Protein AF-A0A0B2UHI7-F1 (afdb_monomer)

Radius of gyration: 27.24 Å; Cα contacts (8 Å, |Δi|>4): 27; chains: 1; bounding box: 54×31×88 Å

Solvent-accessible surface area (backbone atoms only — not comparable to full-atom values): 7573 Å² total; per-residue (Å²): 141,83,84,82,78,79,71,81,76,79,74,74,70,80,82,72,88,50,65,69,59,52,51,52,53,52,52,44,53,52,52,51,51,50,52,51,53,52,72,68,37,87,85,60,85,72,80,65,60,66,63,54,52,52,45,53,51,50,55,50,52,46,64,74,69,50,78,90,67,88,73,56,68,69,58,56,49,42,48,72,70,72,44,63,71,67,59,55,53,51,54,52,51,51,53,51,51,55,51,51,55,51,50,51,52,52,52,51,52,51,51,54,52,53,48,54,51,54,60,55,77,72,109

Mean predicted aligned error: 11.64 Å

Sequence (123 aa):
MKTEGGGAVVKFFNEVDTSDVESICLVIASKLESLANTCENRNEMAFPADTVKDTIELCSKLKERTPHHKIPTKYIQHIRDNKESSSYFNASQDALKNEEDRIITKRKMFATFRSMIKDMDAL

pLDDT: mean 81.59, std 18.3, range [29.0, 96.19]

Secondary structure (DSSP, 8-state):
------------------HHHHHHHHHHHHHHHHHHHHHH-TT--S--HHHHHHHHHHHHHHHHHS------HHHHHHHHTT--HHHHHHHHHHHHHHHHHHHHHHHHHHHHHHHHHHHHHT-

Foldseek 3Di:
DDDPPPPPPPPPDDPDPCVVLVVLVVVLVVLVVVQVVLVVPPVNPDRPVVSVVVSVVSVVVSVVPDPPDDDDPVLVVCVVVVHDSVVVVVVVVVVVVVVVVVVVVVVVVVVVVVVVVVVVVVD

Nearest PDB structures (foldseek):
  4m1p-assembly1_A  TM=5.252E-01  e=2.857E+00  Geobacillus thermodenitrificans NG80-2
  7emf-assembly1_G  TM=3.663E-01  e=4.584E+00  Homo s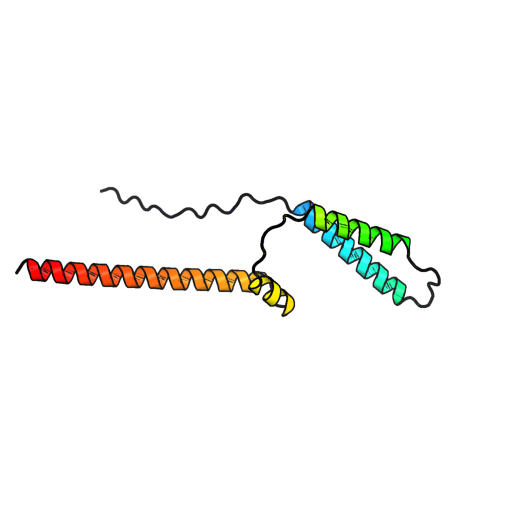apiens

Structure (mmCIF, N/CA/C/O backbone):
data_AF-A0A0B2UHI7-F1
#
_entry.id   AF-A0A0B2UHI7-F1
#
loop_
_atom_site.group_PDB
_atom_site.id
_atom_site.type_symbol
_atom_site.label_atom_id
_atom_site.label_alt_id
_atom_site.label_comp_id
_atom_site.label_asym_id
_atom_site.label_entity_id
_atom_site.label_seq_id
_atom_site.pdbx_PDB_ins_code
_atom_site.Cartn_x
_atom_site.Cartn_y
_atom_site.Cartn_z
_atom_site.occupancy
_atom_site.B_iso_or_equiv
_atom_site.auth_seq_id
_atom_site.auth_comp_id
_atom_site.auth_asym_id
_atom_site.auth_atom_id
_atom_site.pdbx_PDB_model_num
ATOM 1 N N . MET A 1 1 ? 15.039 23.274 -40.195 1.00 34.91 1 MET A N 1
ATOM 2 C CA . MET A 1 1 ? 15.374 22.367 -39.076 1.00 34.91 1 MET A CA 1
ATOM 3 C C . MET A 1 1 ? 14.216 22.388 -38.093 1.00 34.91 1 MET A C 1
ATOM 5 O O . MET A 1 1 ? 13.984 23.419 -37.483 1.00 34.91 1 MET A O 1
ATOM 9 N N . LYS A 1 2 ? 13.440 21.305 -38.010 1.00 35.03 2 LYS A N 1
ATOM 10 C CA . LYS A 1 2 ? 12.409 21.116 -36.984 1.00 35.03 2 LYS A CA 1
ATOM 11 C C . LYS A 1 2 ? 12.761 19.838 -36.240 1.00 35.03 2 LYS A C 1
ATOM 13 O O . LYS A 1 2 ? 12.612 18.752 -36.785 1.00 35.03 2 LYS A O 1
ATOM 18 N N . THR A 1 3 ? 13.297 19.976 -35.038 1.00 36.06 3 THR A N 1
ATOM 19 C CA . THR A 1 3 ? 13.394 18.879 -34.077 1.00 36.06 3 THR A CA 1
ATOM 20 C C . THR A 1 3 ? 12.206 19.020 -33.144 1.00 36.06 3 THR A C 1
ATOM 22 O O . THR A 1 3 ? 12.264 19.743 -32.152 1.00 36.06 3 THR A O 1
ATOM 25 N N . GLU A 1 4 ? 11.099 18.379 -33.507 1.00 36.88 4 GLU A N 1
ATOM 26 C CA . GLU A 1 4 ? 9.975 18.169 -32.601 1.00 36.88 4 GLU A CA 1
ATOM 27 C C . GLU A 1 4 ? 10.402 17.112 -31.578 1.00 36.88 4 GLU A C 1
ATOM 29 O O . GLU A 1 4 ? 10.281 15.906 -31.786 1.00 36.88 4 GLU A O 1
ATOM 34 N N . GLY A 1 5 ? 10.994 17.584 -30.480 1.00 35.53 5 GLY A N 1
ATOM 35 C CA . GLY A 1 5 ? 11.190 16.805 -29.267 1.00 35.53 5 GLY A CA 1
ATOM 36 C C . GLY A 1 5 ? 9.836 16.567 -28.614 1.00 35.53 5 GLY A C 1
ATOM 37 O O . GLY A 1 5 ? 9.434 17.309 -27.723 1.00 35.53 5 GLY A O 1
ATOM 38 N N . GLY A 1 6 ? 9.121 15.547 -29.083 1.00 29.00 6 GLY A N 1
ATOM 39 C CA . GLY A 1 6 ? 7.940 15.011 -28.418 1.00 29.00 6 GLY A CA 1
ATOM 40 C C . GLY A 1 6 ? 8.350 14.297 -27.136 1.00 29.00 6 GLY A C 1
ATOM 41 O O . GLY A 1 6 ? 8.404 13.071 -27.098 1.00 29.00 6 GLY A O 1
ATOM 42 N N . GLY A 1 7 ? 8.674 15.063 -26.093 1.00 31.45 7 GLY A N 1
ATOM 43 C CA . GLY A 1 7 ? 8.674 14.549 -24.733 1.00 31.45 7 GLY A CA 1
ATOM 44 C C . GLY A 1 7 ? 7.256 14.091 -24.429 1.00 31.45 7 GLY A C 1
ATOM 45 O O . GLY A 1 7 ? 6.331 14.902 -24.440 1.00 31.45 7 GLY A O 1
ATOM 46 N N . ALA A 1 8 ? 7.065 12.787 -24.233 1.00 35.78 8 ALA A N 1
ATOM 47 C CA . ALA A 1 8 ? 5.800 12.256 -23.762 1.00 35.78 8 ALA A CA 1
ATOM 48 C C . ALA A 1 8 ? 5.531 12.885 -22.392 1.00 35.78 8 ALA A C 1
ATOM 50 O O . ALA A 1 8 ? 6.119 12.492 -21.387 1.00 35.78 8 ALA A O 1
ATOM 51 N N . VAL A 1 9 ? 4.686 13.915 -22.369 1.00 37.12 9 VAL A N 1
ATOM 52 C CA . VAL A 1 9 ? 4.157 14.482 -21.135 1.00 37.12 9 VAL A CA 1
ATOM 53 C C . VAL A 1 9 ? 3.376 13.354 -20.479 1.00 37.12 9 VAL A C 1
ATOM 55 O O . VAL A 1 9 ? 2.283 12.999 -20.926 1.00 37.12 9 VAL A O 1
ATOM 58 N N . VAL A 1 10 ? 3.975 12.747 -19.456 1.00 39.56 10 VAL A N 1
ATOM 59 C CA . VAL A 1 10 ? 3.282 11.844 -18.546 1.00 39.56 10 VAL A CA 1
ATOM 60 C C . VAL A 1 10 ? 2.181 12.685 -17.916 1.00 39.56 10 VAL A C 1
ATOM 62 O O . VAL A 1 10 ? 2.433 13.514 -17.045 1.00 39.56 10 VAL A O 1
ATOM 65 N N . LYS A 1 11 ? 0.957 12.546 -18.432 1.00 35.78 11 LYS A N 1
ATOM 66 C CA . LYS A 1 11 ? -0.233 13.090 -17.788 1.00 35.78 11 LYS A CA 1
ATOM 67 C C . LYS A 1 11 ? -0.370 12.337 -16.473 1.00 35.78 11 LYS A C 1
ATOM 69 O O . LYS A 1 11 ? -0.831 11.197 -16.469 1.00 35.78 11 LYS A O 1
ATOM 74 N N . PHE A 1 12 ? 0.086 12.946 -15.383 1.00 41.31 12 PHE A N 1
ATOM 75 C CA . PHE A 1 12 ? -0.298 12.499 -14.055 1.00 41.31 12 PHE A CA 1
ATOM 76 C C . PHE A 1 12 ? -1.827 12.510 -14.018 1.00 41.31 12 PHE A C 1
ATOM 78 O O . PHE A 1 12 ? -2.467 13.473 -14.444 1.00 41.31 12 PHE A O 1
ATOM 85 N N . PHE A 1 13 ? -2.380 11.351 -13.677 1.00 45.75 13 PHE A N 1
ATOM 86 C CA . PHE A 1 13 ? -3.808 11.080 -13.636 1.00 45.75 13 PHE A CA 1
ATOM 87 C C . PHE A 1 13 ? -4.525 12.186 -12.855 1.00 45.75 13 PHE A C 1
ATOM 89 O O . PHE A 1 13 ? -3.968 12.695 -11.887 1.00 45.75 13 PHE A O 1
ATOM 96 N N . ASN A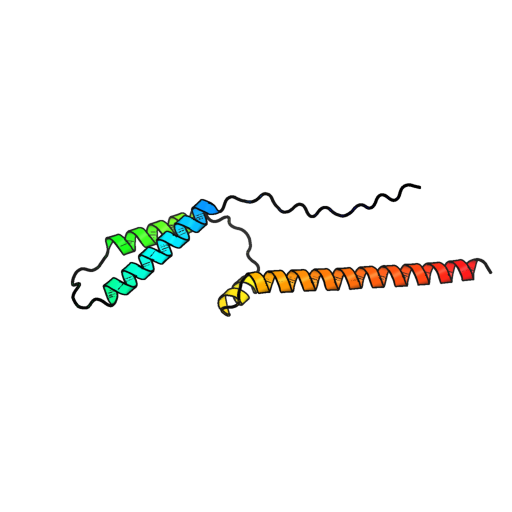 1 14 ? -5.743 12.544 -13.281 1.00 46.59 14 ASN A N 1
ATOM 97 C CA . ASN A 1 14 ? -6.638 13.388 -12.488 1.00 46.59 14 ASN A CA 1
ATOM 98 C C . ASN A 1 14 ? -6.606 12.884 -11.041 1.00 46.59 14 ASN A C 1
ATOM 100 O O . ASN A 1 14 ? -6.923 11.713 -10.817 1.00 46.59 14 ASN A O 1
ATOM 104 N N . GLU A 1 15 ? -6.181 13.732 -10.102 1.00 52.28 15 GLU A N 1
ATOM 105 C CA . GLU A 1 15 ? -6.232 13.415 -8.679 1.00 52.28 15 GLU A CA 1
ATOM 106 C C . GLU A 1 15 ? -7.677 13.049 -8.347 1.00 52.28 15 GLU A C 1
ATOM 108 O O . GLU A 1 15 ? -8.597 13.858 -8.471 1.00 52.28 15 GLU A O 1
ATOM 113 N N . VAL A 1 16 ? -7.891 11.776 -8.029 1.00 64.25 16 VAL A N 1
ATOM 114 C CA . VAL A 1 16 ? -9.161 11.326 -7.479 1.00 64.25 16 VAL A CA 1
ATOM 115 C C . VAL A 1 16 ? -9.144 11.795 -6.034 1.00 64.25 16 VAL A C 1
ATOM 117 O O . VAL A 1 16 ? -8.241 11.419 -5.294 1.00 64.25 16 VAL A O 1
ATOM 120 N N . ASP A 1 17 ? -10.100 12.636 -5.653 1.00 69.12 17 ASP A N 1
ATOM 121 C CA . ASP A 1 17 ? -10.246 13.082 -4.270 1.00 69.12 17 ASP A CA 1
ATOM 122 C C . ASP A 1 17 ? -10.490 11.864 -3.362 1.00 69.12 17 ASP A C 1
ATOM 124 O O . ASP A 1 17 ? -11.528 11.202 -3.443 1.00 69.12 17 ASP A O 1
ATOM 128 N N . THR A 1 18 ? -9.493 11.537 -2.538 1.00 76.81 18 THR A N 1
ATOM 129 C CA . THR A 1 18 ? -9.524 10.440 -1.562 1.00 76.81 18 THR A CA 1
ATOM 130 C C . THR A 1 18 ? -9.715 10.930 -0.130 1.00 76.81 18 THR A C 1
ATOM 132 O O . THR A 1 18 ? -9.669 10.116 0.792 1.00 76.81 18 THR A O 1
ATOM 135 N N . SER A 1 19 ? -9.972 12.226 0.083 1.00 81.69 19 SER A N 1
ATOM 136 C CA . SER A 1 19 ? -10.041 12.826 1.424 1.00 81.69 19 SER A CA 1
ATOM 137 C C . SER A 1 19 ? -11.105 12.179 2.323 1.00 81.69 19 SER A C 1
ATOM 139 O O . SER A 1 19 ? -10.845 11.898 3.494 1.00 81.69 19 SER A O 1
ATOM 141 N N . ASP A 1 20 ? -12.279 11.859 1.768 1.00 82.69 20 ASP A N 1
ATOM 142 C CA . ASP A 1 20 ? -13.369 11.152 2.465 1.00 82.69 20 ASP A CA 1
ATOM 143 C C . ASP A 1 20 ? -12.936 9.742 2.910 1.00 82.69 20 ASP A C 1
ATOM 145 O O . ASP A 1 20 ? -13.166 9.324 4.045 1.00 82.69 20 ASP A O 1
ATOM 149 N N . VAL A 1 21 ? -12.227 9.021 2.036 1.00 86.12 21 VAL A N 1
ATOM 150 C CA . VAL A 1 21 ? -11.731 7.660 2.299 1.00 86.12 21 VAL A CA 1
ATOM 151 C C . VAL A 1 21 ? -10.667 7.674 3.398 1.00 86.12 21 VAL A C 1
ATOM 153 O O . VAL A 1 21 ? -10.714 6.855 4.317 1.00 86.12 21 VAL A O 1
ATOM 156 N N . GLU A 1 22 ? -9.731 8.620 3.337 1.00 87.19 22 GLU A N 1
ATOM 157 C CA . GLU A 1 22 ? -8.693 8.807 4.355 1.00 87.19 22 GLU A CA 1
ATOM 158 C C . GLU A 1 22 ? -9.295 9.162 5.716 1.00 87.19 22 GLU A C 1
ATOM 160 O O . GLU A 1 22 ? -8.929 8.561 6.730 1.00 87.19 22 GLU A O 1
ATOM 165 N N . SER A 1 23 ? -10.268 10.076 5.739 1.00 90.25 23 SER A N 1
ATOM 166 C CA . SER A 1 23 ? -10.973 10.463 6.960 1.00 90.25 23 SER A CA 1
ATOM 167 C C . SER A 1 23 ? -11.669 9.267 7.614 1.00 90.25 23 SER A C 1
ATOM 169 O O . SER A 1 23 ? -11.479 9.016 8.806 1.00 90.25 23 SER A O 1
ATOM 171 N N . ILE A 1 24 ? -12.405 8.464 6.837 1.00 91.12 24 ILE A N 1
ATOM 172 C CA . ILE A 1 24 ? -13.080 7.261 7.344 1.00 91.12 24 ILE A CA 1
ATOM 173 C C . ILE A 1 24 ? -12.066 6.257 7.915 1.00 91.12 24 ILE A C 1
ATOM 175 O O . ILE A 1 24 ? -12.286 5.726 9.005 1.00 91.12 24 ILE A O 1
ATOM 179 N N . CYS A 1 25 ? -10.941 6.022 7.230 1.00 92.19 25 CYS A N 1
ATOM 180 C CA . CYS A 1 25 ? -9.874 5.141 7.718 1.00 92.19 25 CYS A CA 1
ATOM 181 C C . CYS A 1 25 ? -9.305 5.601 9.070 1.00 92.19 25 CYS A C 1
ATOM 183 O O . CYS A 1 25 ? -9.120 4.775 9.965 1.00 92.19 25 CYS A O 1
ATOM 185 N N . LEU A 1 26 ? -9.066 6.905 9.242 1.00 93.31 26 LEU A N 1
ATOM 186 C CA . LEU A 1 26 ? -8.569 7.470 10.501 1.00 93.31 26 LEU A CA 1
ATOM 187 C C . LEU A 1 26 ? -9.581 7.308 11.641 1.00 93.31 26 LEU A C 1
ATOM 189 O O . LEU A 1 26 ? -9.204 6.931 12.751 1.00 93.31 26 LEU A O 1
ATOM 193 N N . VAL A 1 27 ? -10.871 7.532 11.370 1.00 94.12 27 VAL A N 1
ATOM 194 C CA . VAL A 1 27 ? -11.932 7.337 12.371 1.00 94.12 27 VAL A CA 1
ATOM 195 C C . VAL A 1 27 ? -12.037 5.867 12.784 1.00 94.12 27 VAL A C 1
ATOM 197 O O . VAL A 1 27 ? -12.181 5.576 13.972 1.00 94.12 27 VAL A O 1
ATOM 200 N N . ILE A 1 28 ? -11.927 4.933 11.833 1.00 95.00 28 ILE A N 1
ATOM 201 C CA . ILE A 1 28 ? -11.898 3.493 12.131 1.00 95.00 28 ILE A CA 1
ATOM 202 C C . ILE A 1 28 ? -10.698 3.156 13.022 1.00 95.00 28 ILE A C 1
ATOM 204 O O . ILE A 1 28 ? -10.877 2.496 14.044 1.00 95.00 28 ILE A O 1
ATOM 208 N N . ALA A 1 29 ? -9.495 3.628 12.676 1.00 94.25 29 ALA A N 1
ATOM 209 C CA . ALA A 1 29 ? -8.288 3.378 13.463 1.00 94.25 29 ALA A CA 1
ATOM 210 C C . ALA A 1 29 ? -8.428 3.892 14.906 1.00 94.25 29 ALA A C 1
ATOM 212 O O . ALA A 1 29 ? -8.163 3.150 15.849 1.00 94.25 29 ALA A O 1
ATOM 213 N N . SER A 1 30 ? -8.942 5.113 15.078 1.00 94.62 30 SER A N 1
ATOM 214 C CA . SER A 1 30 ? -9.189 5.703 16.398 1.00 94.62 30 SER A CA 1
ATOM 215 C C . SER A 1 30 ? -10.226 4.919 17.215 1.00 94.62 30 SER A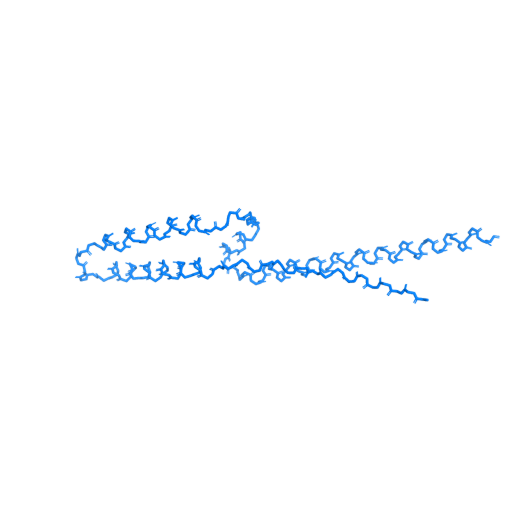 C 1
ATOM 217 O O . SER A 1 30 ? -10.021 4.676 18.405 1.00 94.62 30 SER A O 1
ATOM 219 N N . LYS A 1 31 ? -11.323 4.456 16.596 1.00 93.50 31 LYS A N 1
ATOM 220 C CA . LYS A 1 31 ? -12.317 3.613 17.283 1.00 93.50 31 LYS A CA 1
ATOM 221 C C . LYS A 1 31 ? -11.740 2.252 17.685 1.00 93.50 31 LYS A C 1
ATOM 223 O O . LYS A 1 31 ? -12.048 1.772 18.772 1.00 93.50 31 LYS A O 1
ATOM 228 N N . LEU A 1 32 ? -10.898 1.642 16.849 1.00 94.06 32 LEU A N 1
ATOM 229 C CA . LEU A 1 32 ? -10.220 0.383 17.175 1.00 94.06 32 LEU A CA 1
ATOM 230 C C . LEU A 1 32 ? -9.237 0.544 18.339 1.00 94.06 32 LEU A C 1
ATOM 232 O O . LEU A 1 32 ? -9.211 -0.305 19.225 1.00 94.06 32 LEU A O 1
ATOM 236 N N . GLU A 1 33 ? -8.483 1.641 18.373 1.00 91.81 33 GLU A N 1
ATOM 237 C CA . GLU A 1 33 ? -7.606 1.978 19.498 1.00 91.81 33 GLU A CA 1
ATOM 238 C C . GLU A 1 33 ? -8.410 2.190 20.789 1.00 91.81 33 GLU A C 1
ATOM 240 O O . GLU A 1 33 ? -8.082 1.624 21.830 1.00 91.81 33 GLU A O 1
ATOM 245 N N . SER A 1 34 ? -9.529 2.919 20.717 1.00 89.81 34 SER A N 1
ATOM 246 C CA . SER A 1 34 ? -10.434 3.083 21.860 1.00 89.81 34 SER A CA 1
ATOM 247 C C . SER A 1 34 ? -10.971 1.743 22.369 1.00 89.81 34 SER A C 1
ATOM 249 O O . SER A 1 34 ? -11.022 1.533 23.577 1.00 89.81 34 SER A O 1
ATOM 251 N N . LEU A 1 35 ? -11.365 0.837 21.468 1.00 90.69 35 LEU A N 1
ATOM 252 C CA . LEU A 1 35 ? -11.839 -0.500 21.830 1.00 90.69 35 LEU A CA 1
ATOM 253 C C . LEU A 1 35 ? -10.736 -1.343 22.477 1.00 90.69 35 LEU A C 1
ATOM 255 O O . LEU A 1 35 ? -11.013 -2.054 23.441 1.00 90.69 35 LEU A O 1
ATOM 259 N N . ALA A 1 36 ? -9.500 -1.258 21.977 1.00 89.19 36 ALA A N 1
ATOM 260 C CA . ALA A 1 36 ? -8.355 -1.924 22.591 1.00 89.19 36 ALA A CA 1
ATOM 261 C C . ALA A 1 36 ? -8.149 -1.438 24.035 1.00 89.19 36 ALA A C 1
ATOM 263 O O . ALA A 1 36 ? -8.082 -2.258 24.949 1.00 89.19 36 ALA A O 1
ATOM 264 N N . ASN A 1 37 ? -8.184 -0.121 24.257 1.00 87.75 37 ASN A N 1
ATOM 265 C CA . ASN A 1 37 ? -8.038 0.478 25.586 1.00 87.75 37 ASN A CA 1
ATOM 266 C C . ASN A 1 37 ? -9.161 0.059 26.553 1.00 87.75 37 ASN A C 1
ATOM 268 O O . ASN A 1 37 ? -8.890 -0.265 27.709 1.00 87.75 37 ASN A O 1
ATOM 272 N N . THR A 1 38 ? -10.417 0.013 26.092 1.00 86.50 38 THR A N 1
ATOM 273 C CA . THR A 1 38 ? -11.547 -0.476 26.904 1.00 86.50 38 THR A CA 1
ATOM 274 C C . THR A 1 38 ? -11.378 -1.949 27.280 1.00 86.50 38 THR A C 1
ATOM 276 O O . THR A 1 38 ? -11.642 -2.327 28.417 1.00 86.50 38 THR A O 1
ATOM 279 N N . CYS A 1 39 ? -10.894 -2.790 26.362 1.00 82.12 39 CYS A N 1
ATOM 280 C CA . CYS A 1 39 ? -10.627 -4.203 26.650 1.00 82.12 39 CYS A CA 1
ATOM 281 C C . CYS A 1 39 ? -9.495 -4.404 27.674 1.00 82.12 39 CYS A C 1
ATOM 283 O O . CYS A 1 39 ? -9.508 -5.384 28.421 1.00 82.12 39 CYS A O 1
ATOM 285 N N . GLU A 1 40 ? -8.514 -3.501 27.720 1.00 84.25 40 GLU A N 1
ATOM 286 C CA . GLU A 1 40 ? -7.428 -3.532 28.707 1.00 84.25 40 GLU A CA 1
ATOM 287 C C . GLU A 1 40 ? -7.869 -3.011 30.087 1.00 84.25 40 GLU A C 1
ATOM 289 O O . GLU A 1 40 ? -7.321 -3.417 31.122 1.00 84.25 40 GLU A O 1
ATOM 294 N N . ASN A 1 41 ? -8.896 -2.158 30.127 1.00 80.50 41 ASN A N 1
ATOM 295 C CA . ASN A 1 41 ? -9.438 -1.582 31.350 1.00 80.50 41 ASN A CA 1
ATOM 296 C C . ASN A 1 41 ? -10.309 -2.583 32.128 1.00 80.50 41 ASN A C 1
ATOM 298 O O . ASN A 1 41 ? -11.525 -2.669 31.969 1.00 80.50 41 ASN A O 1
ATOM 302 N N . ARG A 1 42 ? -9.690 -3.299 33.071 1.00 69.62 42 ARG A N 1
ATOM 303 C CA . ARG A 1 42 ? -10.362 -4.294 33.934 1.00 69.62 42 ARG A CA 1
ATOM 304 C C . ARG A 1 42 ? -11.480 -3.738 34.829 1.00 69.62 42 ARG A C 1
ATOM 306 O O . ARG A 1 42 ? -12.195 -4.528 35.439 1.00 69.62 42 ARG A O 1
ATOM 313 N N . ASN A 1 43 ? -11.612 -2.416 34.944 1.00 77.88 43 ASN A N 1
ATOM 314 C CA . ASN A 1 43 ? -12.657 -1.771 35.745 1.00 77.88 43 ASN A CA 1
ATOM 315 C C . ASN A 1 43 ? -13.943 -1.511 34.945 1.00 77.88 43 ASN A C 1
ATOM 317 O O . ASN A 1 43 ? -14.963 -1.134 35.521 1.00 77.88 43 ASN A O 1
ATOM 321 N N . GLU A 1 44 ? -13.904 -1.698 33.629 1.00 71.50 44 GLU A N 1
ATOM 322 C CA . GLU A 1 44 ? -15.012 -1.415 32.727 1.00 71.50 44 GLU A CA 1
ATOM 323 C C . GLU A 1 44 ? -15.841 -2.692 32.525 1.00 71.50 44 GLU A C 1
ATOM 325 O O . GLU A 1 44 ? -15.432 -3.631 31.849 1.00 71.50 44 GLU A O 1
ATOM 330 N N . MET A 1 45 ? -17.004 -2.771 33.184 1.00 67.38 45 MET A N 1
ATOM 331 C CA . MET A 1 45 ? -17.850 -3.977 33.149 1.00 67.38 45 MET A CA 1
ATOM 332 C C . MET A 1 45 ? -18.792 -4.040 31.938 1.00 67.38 45 MET A C 1
ATOM 334 O O . MET A 1 45 ? -19.356 -5.097 31.654 1.00 67.38 45 MET A O 1
ATOM 338 N N . ALA A 1 46 ? -19.010 -2.919 31.248 1.00 78.62 46 ALA A N 1
ATOM 339 C CA . ALA A 1 46 ? -19.950 -2.837 30.137 1.00 78.62 46 ALA A CA 1
ATOM 340 C C . ALA A 1 46 ? -19.238 -3.063 28.798 1.00 78.62 46 ALA A C 1
ATOM 342 O O . ALA A 1 46 ? -18.267 -2.385 28.474 1.00 78.62 46 ALA A O 1
ATOM 343 N N . PHE A 1 47 ? -19.753 -3.997 27.997 1.00 82.50 47 PHE A N 1
ATOM 344 C CA . PHE A 1 47 ? -19.258 -4.229 26.643 1.00 82.50 47 PHE A CA 1
ATOM 345 C C . PHE A 1 47 ? -19.625 -3.043 25.724 1.00 82.50 47 PHE A C 1
ATOM 347 O O . PHE A 1 47 ? -20.807 -2.692 25.653 1.00 82.50 47 PHE A O 1
ATOM 354 N N . PRO A 1 48 ? -18.670 -2.451 24.978 1.00 87.38 48 PRO A N 1
ATOM 355 C CA . PRO A 1 48 ? -18.904 -1.276 24.132 1.00 87.38 48 PRO A CA 1
ATOM 356 C C . PRO A 1 48 ? -19.581 -1.643 22.795 1.00 87.38 48 PRO A C 1
ATOM 358 O O . PRO A 1 48 ? -19.029 -1.433 21.712 1.00 87.38 48 PRO A O 1
ATOM 361 N N . ALA A 1 49 ? -20.790 -2.210 22.862 1.00 89.19 49 ALA A N 1
ATOM 362 C CA . ALA A 1 49 ? -21.533 -2.721 21.706 1.00 89.19 49 ALA A CA 1
ATOM 363 C C . ALA A 1 49 ? -21.768 -1.660 20.619 1.00 89.19 49 ALA A C 1
ATOM 365 O O . ALA A 1 49 ? -21.608 -1.950 19.432 1.00 89.19 49 ALA A O 1
ATOM 366 N N . ASP A 1 50 ? -22.106 -0.434 21.023 1.00 90.06 50 ASP A N 1
ATOM 367 C CA . ASP A 1 50 ? -22.384 0.667 20.097 1.00 90.06 50 ASP A CA 1
ATOM 368 C C . ASP A 1 50 ? -21.128 1.065 19.313 1.00 90.06 50 ASP A C 1
ATOM 370 O O . ASP A 1 50 ? -21.166 1.168 18.089 1.00 90.06 50 ASP A O 1
ATOM 374 N N . THR A 1 51 ? -19.975 1.162 19.981 1.00 89.50 51 THR A N 1
ATOM 375 C CA . THR A 1 51 ? -18.693 1.459 19.325 1.00 89.50 51 THR A CA 1
ATOM 376 C C . THR A 1 51 ? -18.315 0.381 18.308 1.00 89.50 51 THR A C 1
ATOM 378 O O . THR A 1 51 ? -17.831 0.701 17.218 1.00 89.50 51 THR A O 1
ATOM 381 N N . VAL A 1 52 ? -18.559 -0.895 18.625 1.00 92.12 52 VAL A N 1
ATOM 382 C CA . VAL A 1 52 ? -18.328 -2.009 17.690 1.00 92.12 52 VAL A CA 1
ATOM 383 C C . VAL A 1 52 ? -19.249 -1.893 16.476 1.00 92.12 52 VAL A C 1
ATOM 385 O O . VAL A 1 52 ? -18.780 -1.985 15.339 1.00 92.12 52 VAL A O 1
ATOM 388 N N . LYS A 1 53 ? -20.544 -1.651 16.698 1.00 94.88 53 LYS A N 1
ATOM 389 C CA . LYS A 1 53 ? -21.536 -1.498 15.628 1.00 94.88 53 LYS A CA 1
ATOM 390 C C . LYS A 1 53 ? -21.187 -0.335 14.697 1.00 94.88 53 LYS A C 1
ATOM 392 O O . LYS A 1 53 ? -21.154 -0.529 13.482 1.00 94.88 53 LYS A O 1
ATOM 397 N N . ASP A 1 54 ? -20.846 0.822 15.258 1.00 93.50 54 ASP A N 1
ATOM 398 C CA . ASP A 1 54 ? -20.400 1.995 14.502 1.00 93.50 54 ASP A CA 1
ATOM 399 C C . ASP A 1 54 ? -19.171 1.687 13.643 1.00 93.50 54 ASP A C 1
ATOM 401 O O . ASP A 1 54 ? -19.086 2.096 12.486 1.00 93.50 54 ASP A O 1
ATOM 405 N N . THR A 1 55 ? -18.201 0.960 14.204 1.00 94.19 55 THR A N 1
ATOM 406 C CA . THR A 1 55 ? -16.964 0.603 13.496 1.00 94.19 55 THR A CA 1
ATOM 407 C C . THR A 1 55 ? -17.265 -0.293 12.294 1.00 94.19 55 THR A C 1
ATOM 409 O O . THR A 1 55 ? -16.735 -0.071 11.207 1.00 94.19 55 THR A O 1
ATOM 412 N N . ILE A 1 56 ? -18.167 -1.269 12.448 1.00 94.50 56 ILE A N 1
ATOM 413 C CA . ILE A 1 56 ? -18.614 -2.140 11.350 1.00 94.50 56 ILE A CA 1
ATOM 414 C C . ILE A 1 56 ? -19.343 -1.334 10.263 1.00 94.50 56 ILE A C 1
ATOM 416 O O . ILE A 1 56 ? -19.127 -1.569 9.068 1.00 94.50 56 ILE A O 1
ATOM 420 N N . GLU A 1 57 ? -20.184 -0.372 10.649 1.00 94.50 57 GLU A N 1
ATOM 421 C CA . GLU A 1 57 ? -20.880 0.497 9.696 1.00 94.50 57 GLU A CA 1
ATOM 422 C C . GLU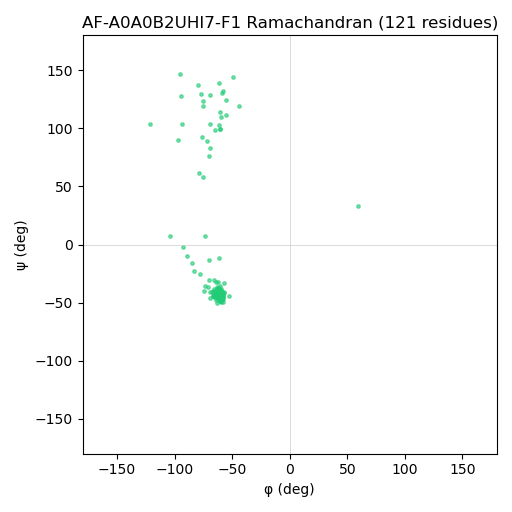 A 1 57 ? -19.892 1.366 8.904 1.00 94.50 57 GLU A C 1
ATOM 424 O O . GLU A 1 57 ? -20.000 1.469 7.680 1.00 94.50 57 GLU A O 1
ATOM 429 N N . LEU A 1 58 ? -18.877 1.925 9.568 1.00 93.69 58 LEU A N 1
ATOM 430 C CA . LEU A 1 58 ? -17.806 2.680 8.912 1.00 93.69 58 LEU A CA 1
ATOM 431 C C . LEU A 1 58 ? -17.001 1.811 7.938 1.00 93.69 58 LEU A C 1
ATOM 433 O O . LEU A 1 58 ? -16.752 2.240 6.813 1.00 93.69 58 LEU A O 1
ATOM 437 N N . CYS A 1 59 ? -16.660 0.573 8.309 1.00 93.38 59 CYS A N 1
ATOM 438 C CA . CYS A 1 59 ? -16.010 -0.379 7.400 1.00 93.38 59 CYS A CA 1
ATOM 439 C C . CYS A 1 59 ? -16.872 -0.686 6.164 1.00 93.38 59 CYS A C 1
ATOM 441 O O . CYS A 1 59 ? -16.351 -0.854 5.059 1.00 93.38 59 CYS A O 1
ATOM 443 N N . SER A 1 60 ? -18.195 -0.742 6.333 1.00 91.75 60 SER A N 1
ATOM 444 C CA . SER A 1 60 ? -19.133 -0.967 5.228 1.00 91.75 60 SER A CA 1
ATOM 445 C C . SER A 1 60 ? -19.175 0.239 4.286 1.00 91.75 60 SER A C 1
ATOM 447 O O . SER A 1 60 ? -19.019 0.073 3.077 1.00 91.75 60 SER A O 1
ATOM 449 N N . LYS A 1 61 ? -19.259 1.457 4.839 1.00 89.50 61 LYS A N 1
ATOM 450 C CA . LYS A 1 61 ? -19.166 2.713 4.073 1.00 89.50 61 LYS A CA 1
ATOM 451 C C . LYS A 1 61 ? -17.841 2.821 3.325 1.00 89.50 61 LYS A C 1
ATOM 453 O O . LYS A 1 61 ? -17.830 3.184 2.153 1.00 89.50 61 LYS A O 1
ATOM 458 N N . LEU A 1 62 ? -16.733 2.448 3.966 1.00 89.62 62 LEU A N 1
ATOM 459 C CA . LEU A 1 62 ? -15.415 2.435 3.339 1.00 89.62 62 LEU A CA 1
ATOM 460 C C . LEU A 1 62 ? -15.413 1.540 2.095 1.00 89.62 62 LEU A C 1
ATOM 462 O O . LEU A 1 62 ? -14.978 1.966 1.027 1.00 89.62 62 LEU A O 1
ATOM 466 N N . LYS A 1 63 ? -15.964 0.327 2.195 1.00 85.81 63 LYS A N 1
ATOM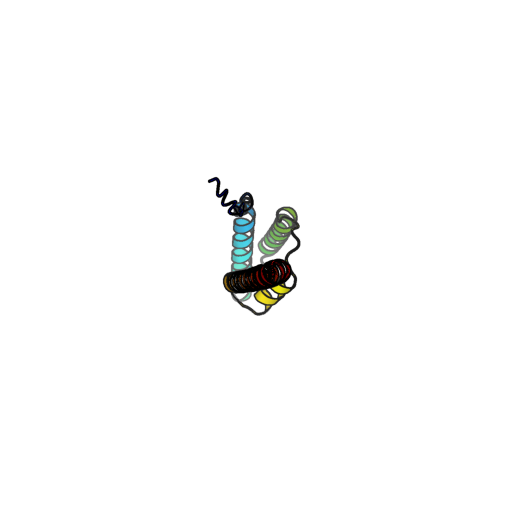 467 C CA . LYS A 1 63 ? -16.055 -0.611 1.067 1.00 85.81 63 LYS A CA 1
ATOM 468 C C . LYS A 1 63 ? -16.846 -0.047 -0.120 1.00 85.81 63 LYS A C 1
ATOM 470 O O . LYS A 1 63 ? -16.462 -0.302 -1.258 1.00 85.81 63 LYS A O 1
ATOM 475 N N . GLU A 1 64 ? -17.924 0.691 0.135 1.00 85.19 64 GLU A N 1
ATOM 476 C CA . GLU A 1 64 ? -18.752 1.325 -0.903 1.00 85.19 64 GLU A CA 1
ATOM 477 C C . GLU A 1 64 ? -18.070 2.540 -1.547 1.00 85.19 64 GLU A C 1
ATOM 479 O O . GLU A 1 64 ? -18.227 2.782 -2.742 1.00 85.19 64 GLU A O 1
ATOM 484 N N . ARG A 1 65 ? -17.308 3.301 -0.754 1.00 80.69 65 ARG A N 1
ATOM 485 C CA . ARG A 1 65 ? -16.637 4.542 -1.172 1.00 80.69 65 ARG A CA 1
ATOM 486 C C . ARG A 1 65 ? -15.299 4.303 -1.864 1.00 80.69 65 ARG A C 1
ATOM 488 O O . ARG A 1 65 ? -14.839 5.161 -2.612 1.00 80.69 65 ARG A O 1
ATOM 495 N N . THR A 1 66 ? -14.662 3.158 -1.622 1.00 78.31 66 THR A N 1
ATOM 496 C CA . THR A 1 66 ? -13.335 2.881 -2.179 1.00 78.31 66 THR A CA 1
ATOM 497 C C . THR A 1 66 ? -13.450 2.532 -3.667 1.00 78.31 66 THR A C 1
ATOM 499 O O . THR A 1 66 ? -14.121 1.552 -4.010 1.00 78.31 66 THR A O 1
ATOM 502 N N . PRO A 1 67 ? -12.765 3.252 -4.573 1.00 70.56 67 PRO A N 1
ATOM 503 C CA . PRO A 1 67 ? -12.754 2.893 -5.982 1.00 70.56 67 PRO A CA 1
ATOM 504 C C . PRO A 1 67 ? -12.203 1.472 -6.166 1.00 70.56 67 PRO A C 1
ATOM 506 O O . PRO A 1 67 ? -11.138 1.124 -5.655 1.00 70.56 67 PRO A O 1
ATOM 509 N N . HIS A 1 68 ? -12.918 0.632 -6.921 1.00 67.06 68 HIS A N 1
ATOM 510 C CA . HIS A 1 68 ? -12.527 -0.757 -7.198 1.00 67.06 68 HIS A CA 1
ATOM 511 C C . HIS A 1 68 ? -11.388 -0.843 -8.225 1.00 67.06 68 HIS A C 1
ATOM 513 O O . HIS A 1 68 ? -11.519 -1.432 -9.299 1.00 67.06 68 HIS A O 1
ATOM 519 N N . HIS A 1 69 ? -10.257 -0.213 -7.927 1.00 71.81 69 HIS A N 1
ATOM 520 C CA . HIS A 1 69 ? -9.061 -0.306 -8.747 1.00 71.81 69 HIS A CA 1
ATOM 521 C C . HIS A 1 69 ? -8.343 -1.621 -8.455 1.00 71.81 69 HIS A C 1
ATOM 523 O O . HIS A 1 69 ? -8.212 -2.050 -7.308 1.00 71.81 69 HIS A O 1
ATOM 529 N N . LYS A 1 70 ? -7.873 -2.290 -9.512 1.00 80.88 70 LYS A N 1
ATOM 530 C CA . LYS A 1 70 ? -7.058 -3.495 -9.357 1.00 80.88 70 LYS A CA 1
ATOM 531 C C . LYS A 1 70 ? -5.701 -3.098 -8.790 1.00 80.88 70 LYS A C 1
ATOM 533 O O . LYS A 1 70 ? -4.847 -2.591 -9.512 1.00 80.88 70 LYS A O 1
ATOM 538 N N . ILE A 1 71 ? -5.508 -3.358 -7.505 1.00 84.19 71 ILE A N 1
ATOM 539 C CA . ILE A 1 71 ? -4.218 -3.185 -6.848 1.00 84.19 71 ILE A CA 1
ATOM 540 C C . ILE A 1 71 ? -3.314 -4.371 -7.229 1.00 84.19 71 ILE A C 1
ATOM 542 O O . ILE A 1 71 ? -3.740 -5.523 -7.096 1.00 84.19 71 ILE A O 1
ATOM 546 N N . PRO A 1 72 ? -2.073 -4.140 -7.698 1.00 90.19 72 PRO A N 1
ATOM 547 C CA . PRO A 1 72 ? -1.150 -5.222 -8.019 1.00 90.19 72 PRO A CA 1
ATOM 548 C C . PRO A 1 72 ? -0.876 -6.123 -6.809 1.00 90.19 72 PRO A C 1
ATOM 550 O O . PRO A 1 72 ? -0.508 -5.644 -5.739 1.00 90.19 72 PRO A O 1
ATOM 553 N N . THR A 1 73 ? -0.950 -7.445 -6.983 1.00 92.81 73 THR A N 1
ATOM 554 C CA . THR A 1 73 ? -0.698 -8.414 -5.897 1.00 92.81 73 THR A CA 1
ATOM 555 C C . THR A 1 73 ? 0.689 -8.246 -5.272 1.00 92.81 73 THR A C 1
ATOM 557 O O . THR A 1 73 ? 0.852 -8.420 -4.069 1.00 92.81 73 THR A O 1
ATOM 560 N N . LYS A 1 74 ? 1.687 -7.851 -6.076 1.00 92.25 74 LYS A N 1
ATOM 561 C CA . LYS A 1 74 ? 3.045 -7.558 -5.594 1.00 92.25 74 LYS A CA 1
ATOM 562 C C . LYS A 1 74 ? 3.080 -6.372 -4.629 1.00 92.25 74 LYS A C 1
ATOM 564 O O . LYS A 1 74 ? 3.797 -6.441 -3.640 1.00 92.25 74 LYS A O 1
ATOM 569 N N . TYR A 1 75 ? 2.288 -5.331 -4.885 1.00 92.31 75 TYR A N 1
ATOM 570 C CA . TYR A 1 75 ? 2.157 -4.198 -3.969 1.00 92.31 75 TYR A CA 1
ATOM 571 C C . TYR A 1 75 ? 1.490 -4.630 -2.659 1.00 92.31 75 TYR A C 1
ATOM 573 O O . TYR A 1 75 ? 1.992 -4.321 -1.585 1.00 92.31 75 TYR A O 1
ATOM 581 N N . ILE A 1 76 ? 0.418 -5.427 -2.734 1.00 92.06 76 ILE A N 1
ATOM 582 C CA . ILE A 1 76 ? -0.250 -5.968 -1.537 1.00 92.06 76 ILE A CA 1
ATOM 583 C C . ILE A 1 76 ? 0.734 -6.780 -0.687 1.00 92.06 76 ILE A C 1
ATOM 585 O O . ILE A 1 76 ? 0.779 -6.606 0.528 1.00 92.06 76 ILE A O 1
ATOM 589 N N . GLN A 1 77 ? 1.534 -7.650 -1.311 1.00 95.25 77 GLN A N 1
ATOM 590 C CA . GLN A 1 77 ? 2.539 -8.430 -0.589 1.00 95.25 77 GLN A CA 1
ATOM 591 C C . GLN A 1 77 ? 3.616 -7.535 0.035 1.00 95.25 77 GLN A C 1
ATOM 593 O O . GLN A 1 77 ? 3.993 -7.752 1.177 1.00 95.25 77 GLN A O 1
ATOM 598 N N . HIS A 1 78 ? 4.067 -6.502 -0.678 1.00 94.88 78 HIS A N 1
ATOM 599 C CA . HIS A 1 78 ? 5.054 -5.548 -0.171 1.00 94.88 78 HIS A CA 1
ATOM 600 C C . HIS A 1 78 ? 4.580 -4.845 1.109 1.00 94.88 78 HIS A C 1
ATOM 602 O O . HIS A 1 78 ? 5.330 -4.780 2.079 1.00 94.88 78 HIS A O 1
ATOM 608 N N . ILE A 1 79 ? 3.320 -4.401 1.145 1.00 95.31 79 ILE A N 1
ATOM 609 C CA . ILE A 1 79 ? 2.720 -3.813 2.353 1.00 95.31 79 ILE A CA 1
ATOM 610 C C . ILE A 1 79 ? 2.564 -4.859 3.467 1.00 95.31 79 ILE A C 1
ATOM 612 O O . ILE A 1 79 ? 2.843 -4.563 4.625 1.00 95.31 79 ILE A O 1
ATOM 616 N N . ARG A 1 80 ? 2.172 -6.101 3.141 1.00 94.06 80 ARG A N 1
ATOM 617 C CA . ARG A 1 80 ? 2.088 -7.203 4.123 1.00 94.06 80 ARG A CA 1
ATOM 618 C C . ARG A 1 80 ? 3.433 -7.551 4.755 1.00 94.06 80 ARG A C 1
ATOM 620 O O . ARG A 1 80 ? 3.464 -7.918 5.923 1.00 94.06 80 ARG A O 1
ATOM 627 N N . ASP A 1 81 ? 4.523 -7.405 4.008 1.00 96.19 81 ASP A N 1
ATOM 628 C CA . ASP A 1 81 ? 5.892 -7.562 4.510 1.00 96.19 81 ASP A CA 1
ATOM 629 C C . ASP A 1 81 ? 6.343 -6.375 5.389 1.00 96.19 81 ASP A C 1
ATOM 631 O O . ASP A 1 81 ? 7.520 -6.282 5.734 1.00 96.19 81 ASP A O 1
ATOM 635 N N . ASN A 1 82 ? 5.436 -5.449 5.726 1.00 93.81 82 ASN A N 1
ATOM 636 C CA . ASN A 1 82 ? 5.700 -4.248 6.514 1.00 93.81 82 ASN A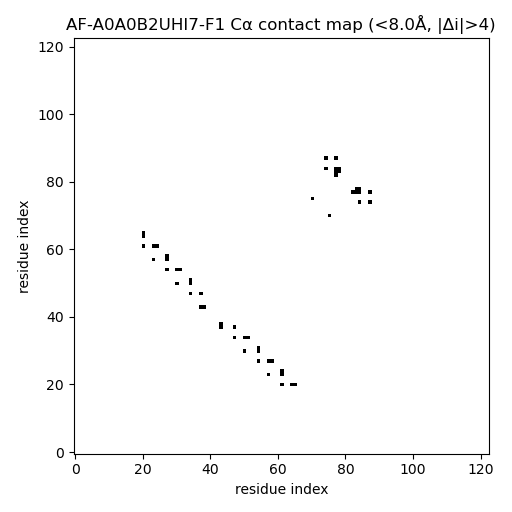 CA 1
ATOM 637 C C . ASN A 1 82 ? 6.748 -3.313 5.882 1.00 93.81 82 ASN A C 1
ATOM 639 O O . ASN A 1 82 ? 7.534 -2.671 6.579 1.00 93.81 82 ASN A O 1
ATOM 643 N N . LYS A 1 83 ? 6.790 -3.255 4.547 1.00 94.19 83 LYS A N 1
ATOM 644 C CA . LYS A 1 83 ? 7.663 -2.339 3.804 1.00 94.19 83 LYS A CA 1
ATOM 645 C C . LYS A 1 83 ? 6.901 -1.069 3.436 1.00 94.19 83 LYS A C 1
ATOM 647 O O . LYS A 1 83 ? 5.713 -1.114 3.121 1.00 94.19 83 LYS A O 1
ATOM 652 N N . GLU A 1 84 ? 7.602 0.062 3.413 1.00 92.69 84 GLU A N 1
ATOM 653 C CA . GLU A 1 84 ? 7.007 1.353 3.056 1.00 92.69 84 GLU A CA 1
ATOM 654 C C . GLU A 1 84 ? 6.456 1.358 1.625 1.00 92.69 84 GLU A C 1
ATOM 656 O O . GLU A 1 84 ? 7.105 0.863 0.696 1.00 92.69 84 GLU A O 1
ATOM 661 N N . SER A 1 85 ? 5.287 1.973 1.425 1.00 91.19 85 SER A N 1
ATOM 662 C CA . SER A 1 85 ? 4.646 2.081 0.107 1.00 91.19 85 SER A CA 1
ATOM 663 C C . SER A 1 85 ? 5.521 2.826 -0.907 1.00 91.19 85 SER A C 1
ATOM 665 O O . SER A 1 85 ? 5.653 2.385 -2.049 1.00 91.19 85 SER A O 1
ATOM 667 N N . SER A 1 86 ? 6.179 3.905 -0.473 1.00 92.25 86 SER A N 1
ATOM 668 C CA . SER A 1 86 ? 7.112 4.726 -1.257 1.00 92.25 86 SER A CA 1
ATOM 669 C C . SER A 1 86 ? 8.204 3.878 -1.917 1.00 92.25 86 SER A C 1
ATOM 671 O O . SER A 1 86 ? 8.466 4.008 -3.112 1.00 92.25 86 SER A O 1
ATOM 673 N N . SER A 1 87 ? 8.787 2.939 -1.169 1.00 92.25 87 SER A N 1
ATOM 674 C CA . SER A 1 87 ? 9.872 2.085 -1.657 1.00 92.25 87 SER A CA 1
ATOM 675 C C . SER A 1 87 ? 9.450 1.173 -2.816 1.00 92.25 87 SER A C 1
ATOM 677 O O . SER A 1 87 ? 10.251 0.929 -3.718 1.00 92.25 87 SER A O 1
ATOM 679 N N . TYR A 1 88 ? 8.189 0.720 -2.857 1.00 93.25 88 TYR A N 1
ATOM 680 C CA . TYR A 1 88 ? 7.665 -0.061 -3.983 1.00 93.25 88 TYR A CA 1
ATOM 681 C C . TYR A 1 88 ? 7.600 0.773 -5.267 1.00 93.25 88 TYR A C 1
ATOM 683 O O . TYR A 1 88 ? 7.987 0.306 -6.345 1.00 93.25 88 TYR A O 1
ATOM 691 N N . PHE A 1 89 ? 7.104 2.008 -5.159 1.00 91.50 89 PHE A N 1
ATOM 692 C CA . PHE A 1 89 ? 6.984 2.908 -6.303 1.00 91.50 89 PHE A CA 1
ATOM 693 C C . PHE A 1 89 ? 8.354 3.360 -6.803 1.00 91.50 89 PHE A C 1
ATOM 695 O O . PHE A 1 89 ? 8.582 3.317 -8.010 1.00 91.50 89 PHE A O 1
ATOM 702 N N . ASN A 1 90 ? 9.288 3.661 -5.897 1.00 90.81 90 ASN A N 1
ATOM 703 C CA . ASN A 1 90 ? 10.671 3.988 -6.248 1.00 90.81 90 ASN A CA 1
ATOM 704 C C . ASN A 1 90 ? 11.339 2.830 -7.005 1.00 90.81 90 ASN A C 1
ATOM 706 O O . ASN A 1 90 ? 11.844 3.022 -8.107 1.00 90.81 90 ASN A O 1
ATOM 710 N N . ALA A 1 91 ? 11.242 1.601 -6.485 1.00 90.31 91 ALA A N 1
ATOM 711 C CA . ALA A 1 91 ? 11.799 0.425 -7.156 1.00 90.31 91 ALA A CA 1
ATOM 712 C C . ALA A 1 91 ? 11.162 0.174 -8.536 1.00 90.31 91 ALA A C 1
ATOM 714 O O . ALA A 1 91 ? 11.841 -0.228 -9.483 1.00 90.31 91 ALA A O 1
ATOM 715 N N . SER A 1 92 ? 9.856 0.422 -8.668 1.00 88.25 92 SER A N 1
ATOM 716 C CA . SER A 1 92 ? 9.149 0.304 -9.948 1.00 88.25 92 SER A CA 1
ATOM 717 C C . SER A 1 92 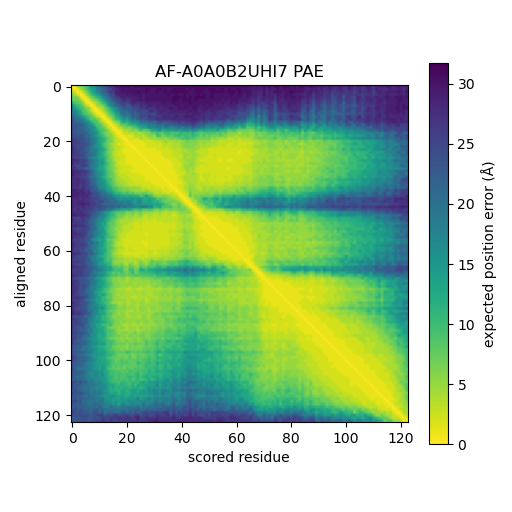? 9.601 1.372 -10.948 1.00 88.25 92 SER A C 1
ATOM 719 O O . SER A 1 92 ? 9.789 1.069 -12.126 1.00 88.25 92 SER A O 1
ATOM 721 N N . GLN A 1 93 ? 9.811 2.606 -10.488 1.00 91.12 93 GLN A N 1
ATOM 722 C CA . GLN A 1 93 ? 10.307 3.708 -11.306 1.00 91.12 93 GLN A CA 1
ATOM 723 C C . GLN A 1 93 ? 11.741 3.455 -11.783 1.00 91.12 93 GLN A C 1
ATOM 725 O O . GLN A 1 93 ? 12.028 3.632 -12.967 1.00 91.12 93 GLN A O 1
ATOM 730 N N . ASP A 1 94 ? 12.615 2.969 -10.904 1.00 91.69 94 ASP A N 1
ATOM 731 C CA . ASP A 1 94 ? 13.989 2.606 -11.257 1.00 91.69 94 ASP A CA 1
ATOM 732 C C . ASP A 1 94 ? 14.025 1.472 -12.285 1.00 91.69 94 ASP A C 1
ATOM 734 O O . ASP A 1 94 ? 14.790 1.520 -13.249 1.00 91.69 94 ASP A O 1
ATOM 738 N N . ALA A 1 95 ? 13.161 0.463 -12.134 1.00 90.88 95 ALA A N 1
ATOM 739 C CA . ALA A 1 95 ? 13.046 -0.622 -13.104 1.00 90.88 95 ALA A CA 1
ATOM 740 C C . ALA A 1 95 ? 12.610 -0.115 -14.490 1.00 90.88 95 ALA A C 1
ATOM 742 O O . ALA A 1 95 ? 13.175 -0.534 -15.501 1.00 90.88 95 ALA A O 1
ATOM 743 N N . LEU A 1 96 ? 11.640 0.806 -14.539 1.00 92.50 96 LEU A N 1
ATOM 744 C CA . LEU A 1 96 ? 11.192 1.432 -15.785 1.00 92.50 96 LEU A CA 1
ATOM 745 C C . LEU A 1 96 ? 12.306 2.251 -16.441 1.00 92.50 96 LEU A C 1
ATOM 747 O O . LEU A 1 96 ? 12.540 2.099 -17.638 1.00 92.50 96 LEU A O 1
ATOM 751 N N . LYS A 1 97 ? 13.024 3.062 -15.659 1.00 92.69 97 LYS A N 1
ATOM 752 C CA . LYS A 1 97 ? 14.142 3.875 -16.151 1.00 92.69 97 LYS A CA 1
ATOM 753 C C . LYS A 1 97 ? 15.272 3.008 -16.710 1.00 92.69 97 LYS A C 1
ATOM 755 O O . LYS A 1 97 ? 15.758 3.252 -17.810 1.00 92.69 97 LYS A O 1
ATOM 760 N N . ASN A 1 98 ? 15.635 1.942 -15.999 1.00 91.94 98 ASN A N 1
ATOM 761 C CA . ASN A 1 98 ? 16.645 0.994 -16.465 1.00 91.94 98 ASN A CA 1
ATOM 762 C C . ASN A 1 98 ? 16.229 0.311 -17.777 1.00 91.94 98 ASN A C 1
ATOM 764 O O . ASN A 1 98 ? 17.063 0.099 -18.660 1.00 91.94 98 ASN A O 1
ATOM 768 N N . GLU A 1 99 ? 14.951 -0.041 -17.934 1.00 93.12 99 GLU A N 1
ATOM 769 C CA . GLU A 1 99 ? 14.469 -0.639 -19.181 1.00 93.12 99 GLU A CA 1
ATOM 770 C C . GLU A 1 99 ? 14.431 0.380 -20.331 1.00 93.12 99 GLU A C 1
ATOM 772 O O . GLU A 1 99 ? 14.798 0.045 -21.460 1.00 93.12 99 GLU A O 1
ATOM 777 N N . GLU A 1 100 ? 14.077 1.636 -20.055 1.00 93.50 100 GLU A N 1
ATOM 778 C CA . GLU A 1 100 ? 14.167 2.733 -21.021 1.00 93.50 100 GLU A CA 1
ATOM 779 C C . GLU A 1 100 ? 15.606 2.909 -21.535 1.00 93.50 100 GLU A C 1
ATOM 781 O O . GLU A 1 100 ? 15.838 2.886 -22.750 1.00 93.50 100 GLU A O 1
ATOM 786 N N . ASP A 1 101 ? 16.589 2.969 -20.633 1.00 94.06 101 ASP A N 1
ATOM 787 C CA . ASP A 1 101 ? 18.010 3.082 -20.979 1.00 94.06 101 ASP A CA 1
ATOM 788 C C . ASP A 1 101 ? 18.494 1.896 -21.830 1.00 94.06 101 ASP A C 1
ATOM 790 O O . ASP A 1 101 ? 19.234 2.064 -22.814 1.00 94.06 101 ASP A O 1
ATOM 794 N N . ARG A 1 102 ? 18.027 0.678 -21.520 1.00 94.12 102 ARG A N 1
ATOM 795 C CA . ARG A 1 102 ? 18.311 -0.521 -22.329 1.00 94.12 102 ARG A CA 1
ATOM 796 C C . ARG A 1 102 ? 17.728 -0.409 -23.733 1.00 94.12 102 ARG A C 1
ATOM 798 O O . ARG A 1 102 ? 18.409 -0.757 -24.702 1.00 94.12 102 ARG A O 1
ATOM 805 N N . ILE A 1 103 ? 16.494 0.074 -23.874 1.00 94.88 103 ILE A N 1
ATOM 806 C CA . ILE A 1 103 ? 15.846 0.267 -25.179 1.00 94.88 103 ILE A CA 1
ATOM 807 C C . ILE A 1 103 ? 16.580 1.338 -25.993 1.00 94.88 103 ILE A C 1
ATOM 809 O O . ILE A 1 103 ? 16.851 1.122 -27.178 1.00 94.88 103 ILE A O 1
ATOM 813 N N . ILE A 1 104 ? 16.953 2.462 -25.375 1.00 93.88 104 ILE A N 1
ATOM 814 C CA . ILE A 1 104 ? 17.728 3.530 -26.022 1.00 93.88 104 ILE A CA 1
ATOM 815 C C . ILE A 1 104 ? 19.065 2.984 -26.530 1.00 93.88 104 ILE A C 1
ATOM 817 O O . ILE A 1 104 ? 19.433 3.217 -27.684 1.00 93.88 104 ILE A O 1
ATOM 821 N N . THR A 1 105 ? 19.769 2.211 -25.706 1.00 94.69 105 THR A N 1
ATOM 822 C CA . THR A 1 105 ? 21.057 1.608 -26.072 1.00 94.69 105 THR A CA 1
ATOM 823 C C . THR A 1 105 ? 20.911 0.645 -27.250 1.00 94.69 105 THR A C 1
ATOM 825 O O . THR A 1 105 ? 21.667 0.734 -28.220 1.00 94.69 105 THR A O 1
ATOM 828 N N . LYS A 1 106 ? 19.885 -0.217 -27.238 1.00 94.81 106 LYS A N 1
ATOM 829 C CA . LYS A 1 106 ? 19.568 -1.098 -28.375 1.00 94.81 106 LYS A CA 1
ATOM 830 C C . LYS A 1 106 ? 19.294 -0.302 -29.652 1.00 94.81 106 LYS A C 1
ATOM 832 O O . LYS A 1 106 ? 19.848 -0.628 -30.698 1.00 94.81 106 LYS A O 1
ATOM 837 N N . ARG A 1 107 ? 18.491 0.765 -29.578 1.00 93.88 107 ARG A N 1
ATOM 838 C CA . ARG A 1 107 ? 18.199 1.637 -30.731 1.00 93.88 107 ARG A CA 1
ATOM 839 C C . ARG A 1 107 ? 19.464 2.279 -31.302 1.00 93.88 107 ARG A C 1
ATOM 841 O O . ARG A 1 107 ? 19.622 2.293 -32.519 1.00 93.88 107 ARG A O 1
ATOM 848 N N . LYS A 1 108 ? 20.373 2.758 -30.444 1.00 94.81 108 LYS A N 1
ATOM 849 C CA . LYS A 1 108 ? 21.672 3.307 -30.868 1.00 94.81 108 LYS A CA 1
ATOM 850 C C . LYS A 1 108 ? 22.512 2.260 -31.601 1.00 94.81 108 LYS A C 1
ATOM 852 O O . LYS A 1 108 ? 22.986 2.544 -32.693 1.00 94.81 108 LYS A O 1
ATOM 857 N N . MET A 1 109 ? 22.623 1.042 -31.064 1.00 92.88 109 MET A N 1
ATOM 858 C CA . MET A 1 109 ? 23.356 -0.046 -31.727 1.00 92.88 109 MET A CA 1
ATOM 859 C C . MET A 1 109 ? 22.777 -0.383 -33.106 1.00 92.88 109 MET A C 1
ATOM 861 O O . MET A 1 109 ? 23.528 -0.495 -34.072 1.00 92.88 109 MET A O 1
ATOM 865 N N . PHE A 1 110 ? 21.449 -0.480 -33.228 1.00 94.12 110 PHE A N 1
ATOM 866 C CA . PHE A 1 110 ? 20.804 -0.706 -34.525 1.00 94.12 110 PHE A CA 1
ATOM 867 C C . PHE A 1 110 ? 21.040 0.441 -35.512 1.00 94.12 110 PHE A C 1
ATOM 869 O O . PHE A 1 110 ? 21.235 0.185 -36.698 1.00 94.12 110 PHE A O 1
ATOM 876 N N . ALA A 1 111 ? 21.038 1.695 -35.052 1.00 92.56 111 ALA A N 1
ATOM 877 C CA . ALA A 1 111 ? 21.341 2.844 -35.902 1.00 92.56 111 ALA A CA 1
ATOM 878 C C . ALA A 1 111 ? 22.784 2.796 -36.428 1.00 92.56 111 ALA A C 1
ATOM 880 O O . ALA A 1 111 ? 22.993 2.976 -37.627 1.00 92.56 111 ALA A O 1
ATOM 881 N N . THR A 1 112 ? 23.755 2.481 -35.564 1.00 92.69 112 THR A N 1
ATOM 882 C CA . THR A 1 112 ? 25.162 2.303 -35.956 1.00 92.69 112 THR A CA 1
ATOM 883 C C . THR A 1 112 ? 25.317 1.177 -36.970 1.00 92.69 112 THR A C 1
ATOM 885 O O . THR A 1 112 ? 25.913 1.377 -38.024 1.00 92.69 112 THR A O 1
ATOM 888 N N . PHE A 1 113 ? 24.722 0.015 -36.694 1.00 92.56 113 PHE A N 1
ATOM 889 C CA . PHE A 1 113 ? 24.757 -1.126 -37.605 1.00 92.56 113 PHE A CA 1
ATOM 890 C C . PHE A 1 113 ? 24.156 -0.783 -38.976 1.00 92.56 113 PHE A C 1
ATOM 892 O O . PHE A 1 113 ? 24.730 -1.098 -40.014 1.00 92.56 113 PHE A O 1
ATOM 899 N N . ARG A 1 114 ? 23.026 -0.066 -38.993 1.00 91.19 114 ARG A N 1
ATOM 900 C CA . ARG A 1 114 ? 22.387 0.391 -40.231 1.00 91.19 114 ARG A CA 1
ATOM 901 C C . ARG A 1 114 ? 23.259 1.368 -41.020 1.00 91.19 114 ARG A C 1
ATOM 903 O O . ARG A 1 114 ? 23.205 1.335 -42.244 1.00 91.19 114 ARG A O 1
ATOM 910 N N . SER A 1 115 ? 24.012 2.238 -40.345 1.00 89.69 115 SER A N 1
ATOM 911 C CA . SER A 1 115 ? 24.979 3.126 -41.006 1.00 89.69 115 SER A CA 1
ATOM 912 C C . SER A 1 115 ? 26.074 2.310 -41.679 1.00 89.69 115 SER A C 1
ATOM 914 O O . SER A 1 115 ? 26.274 2.456 -42.873 1.00 89.69 115 SER A O 1
ATOM 916 N N . MET A 1 116 ? 26.683 1.370 -40.948 1.00 89.25 116 MET A N 1
ATOM 917 C CA . MET A 1 116 ? 27.763 0.527 -41.470 1.00 89.25 116 MET A CA 1
ATOM 918 C C . MET A 1 116 ? 27.354 -0.265 -42.717 1.00 89.25 116 MET A C 1
ATOM 920 O O . MET A 1 116 ? 28.133 -0.351 -43.657 1.00 89.25 116 MET A O 1
ATOM 924 N N . ILE A 1 117 ? 26.130 -0.808 -42.751 1.00 89.06 117 ILE A N 1
ATOM 925 C CA . ILE A 1 117 ? 25.612 -1.488 -43.951 1.00 89.06 117 ILE A CA 1
ATOM 926 C C . ILE A 1 117 ? 25.482 -0.515 -45.125 1.00 89.06 117 ILE A C 1
ATOM 928 O O . ILE A 1 117 ? 25.920 -0.831 -46.223 1.00 89.06 117 ILE A O 1
ATOM 932 N N . LYS A 1 118 ? 24.910 0.675 -44.90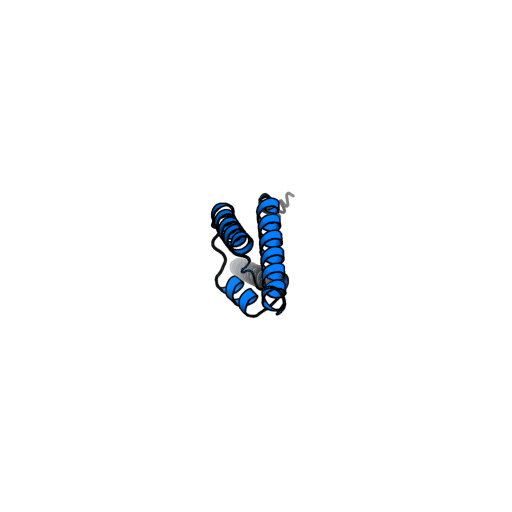5 1.00 83.31 118 LYS A N 1
ATOM 933 C CA . LYS A 1 118 ? 24.779 1.679 -45.973 1.00 83.31 118 LYS A CA 1
ATOM 934 C C . LYS A 1 118 ? 26.130 2.140 -46.509 1.00 83.31 118 LYS A C 1
ATOM 936 O O . LYS A 1 118 ? 26.246 2.380 -47.703 1.00 83.31 118 LYS A O 1
ATOM 941 N N . ASP A 1 119 ? 27.114 2.270 -45.626 1.00 78.38 119 ASP A N 1
ATOM 942 C CA . ASP A 1 119 ? 28.470 2.671 -45.987 1.00 78.38 119 ASP A CA 1
ATOM 943 C C . ASP A 1 119 ? 29.190 1.553 -46.769 1.00 78.38 119 ASP A C 1
ATOM 945 O O . ASP A 1 119 ? 30.001 1.849 -47.641 1.00 78.38 119 ASP A O 1
ATOM 949 N N . MET A 1 120 ? 28.861 0.278 -46.512 1.00 69.62 120 MET A N 1
ATOM 950 C CA . MET A 1 120 ? 29.331 -0.874 -47.297 1.00 69.62 120 MET A CA 1
ATOM 951 C C . MET A 1 120 ? 28.647 -1.005 -48.661 1.00 69.62 120 MET A C 1
ATOM 953 O O . MET A 1 120 ? 29.325 -1.316 -49.630 1.00 69.62 120 MET A O 1
ATOM 957 N N . ASP A 1 121 ? 27.338 -0.758 -48.754 1.00 64.19 121 ASP A N 1
ATOM 958 C CA . ASP A 1 121 ? 26.594 -0.803 -50.026 1.00 64.19 121 ASP A CA 1
ATOM 959 C C . ASP A 1 121 ? 26.957 0.364 -50.974 1.00 64.19 121 ASP A C 1
ATOM 961 O O . ASP A 1 121 ? 26.576 0.357 -52.145 1.00 64.19 121 ASP A O 1
ATOM 965 N N . ALA A 1 122 ? 27.650 1.392 -50.470 1.00 59.12 122 ALA A N 1
ATOM 966 C CA . ALA A 1 122 ? 28.102 2.560 -51.230 1.00 59.12 122 ALA A CA 1
ATOM 967 C C . ALA A 1 122 ? 29.534 2.431 -51.799 1.00 59.12 122 ALA A C 1
ATOM 969 O O . ALA A 1 122 ? 29.994 3.357 -52.474 1.00 59.12 122 ALA A O 1
ATOM 970 N N . LEU A 1 123 ? 30.223 1.319 -51.514 1.00 53.31 123 LEU A N 1
ATOM 971 C CA . LEU A 1 123 ? 31.544 0.935 -52.036 1.00 53.31 123 LEU A CA 1
ATOM 972 C C . LEU A 1 123 ? 31.406 -0.032 -53.218 1.00 53.31 123 LEU A C 1
ATOM 974 O O . LEU A 1 123 ? 32.230 0.094 -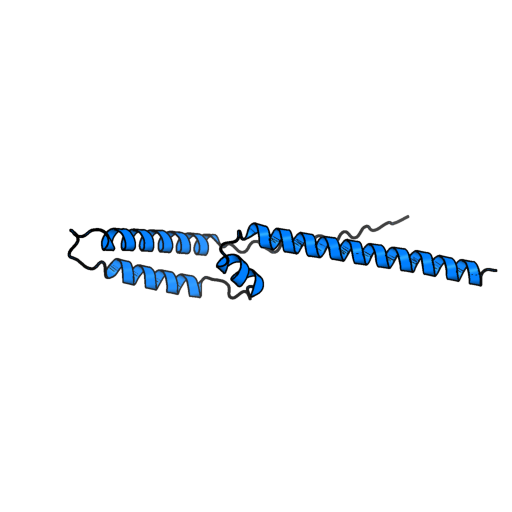54.152 1.00 53.31 123 LEU A O 1
#

Organism: NCBI:txid1354746